Protein AF-A0A382AK26-F1 (afdb_monomer_lite)

pLDDT: mean 86.7, std 16.6, range [38.25, 98.5]

Organism: NCBI:txid408172

Sequence (158 aa):
VKKTALALSLVAVGLLPLSINAQRPTEPTLPPPSITEYHPESTLVVPVHEVPRARFPVVDFHGHPGNLTSNETVERVVAAMDALNVQIMVQAIPSSGTRLTRQIDAVRALGYSERFVFFASLDLENVGPGSGARIAAQLEEDVQAGAVGIGEIQKSFG

Structure (mmCIF, N/CA/C/O backbone):
data_AF-A0A382AK26-F1
#
_entry.id   AF-A0A382AK26-F1
#
loop_
_atom_site.group_PDB
_atom_site.id
_atom_site.type_symbol
_atom_site.label_atom_id
_atom_site.label_alt_id
_atom_site.label_comp_id
_atom_site.label_asym_id
_atom_site.label_entity_id
_atom_site.label_seq_id
_atom_site.pdbx_PDB_ins_code
_atom_site.Cartn_x
_atom_site.Cartn_y
_atom_site.Cartn_z
_atom_site.occupancy
_atom_site.B_iso_or_equiv
_atom_site.auth_seq_id
_atom_site.auth_comp_id
_atom_site.auth_asym_id
_atom_site.auth_atom_id
_atom_site.pdbx_PDB_model_num
ATOM 1 N N . VAL A 1 1 ? -86.151 44.904 6.534 1.00 44.28 1 VAL A N 1
ATOM 2 C CA . VAL A 1 1 ? -85.267 44.959 5.344 1.00 44.28 1 VAL A CA 1
ATOM 3 C C . VAL A 1 1 ? -84.267 46.095 5.535 1.00 44.28 1 VAL A C 1
ATOM 5 O O . VAL A 1 1 ? -84.625 47.243 5.317 1.00 44.28 1 VAL A O 1
ATOM 8 N N . LYS A 1 2 ? -83.057 45.820 6.038 1.00 38.25 2 LYS A N 1
ATOM 9 C CA . LYS A 1 2 ? -81.980 46.822 6.135 1.00 38.25 2 LYS A CA 1
ATOM 10 C C . LYS A 1 2 ? -80.829 46.366 5.247 1.00 38.25 2 LYS A C 1
ATOM 12 O O . LYS A 1 2 ? -80.360 45.240 5.374 1.00 38.25 2 LYS A O 1
ATOM 17 N N . LYS A 1 3 ? -80.505 47.224 4.281 1.00 40.88 3 LYS A N 1
ATOM 18 C CA . LYS A 1 3 ? -79.568 46.987 3.188 1.00 40.88 3 LYS A CA 1
ATOM 19 C C . LYS A 1 3 ? -78.125 47.069 3.688 1.00 40.88 3 LYS A C 1
ATOM 21 O O . LYS A 1 3 ? -77.780 47.909 4.511 1.00 40.88 3 LYS A O 1
ATOM 26 N N . THR A 1 4 ? -77.339 46.159 3.142 1.00 44.38 4 THR A N 1
ATOM 27 C CA . THR A 1 4 ? -75.893 45.972 3.206 1.00 44.38 4 THR A CA 1
ATOM 28 C C . THR A 1 4 ? -75.093 47.212 2.802 1.00 44.38 4 THR A C 1
ATOM 30 O O . THR A 1 4 ? -75.406 47.836 1.790 1.00 44.38 4 THR A O 1
ATOM 33 N N . ALA A 1 5 ? -73.991 47.476 3.503 1.00 44.34 5 ALA A N 1
ATOM 34 C CA . ALA A 1 5 ? -72.834 48.176 2.954 1.00 44.34 5 ALA A CA 1
ATOM 35 C C . ALA A 1 5 ? -71.588 47.360 3.323 1.00 44.34 5 ALA A C 1
ATOM 37 O O . ALA A 1 5 ? -71.162 47.334 4.475 1.00 44.34 5 ALA A O 1
ATOM 38 N N . LEU A 1 6 ? -71.077 46.614 2.345 1.00 40.81 6 LEU A N 1
ATOM 39 C CA . LEU A 1 6 ? -69.846 45.843 2.441 1.00 40.81 6 LEU A CA 1
ATOM 40 C C . LEU A 1 6 ? -68.695 46.797 2.093 1.00 40.81 6 LEU A C 1
ATOM 42 O O . LEU A 1 6 ? -68.580 47.223 0.945 1.00 40.81 6 LEU A O 1
ATOM 46 N N . ALA A 1 7 ? -67.887 47.186 3.078 1.00 46.50 7 ALA A N 1
ATOM 47 C CA . ALA A 1 7 ? -66.673 47.959 2.836 1.00 46.50 7 ALA A CA 1
ATOM 48 C C . ALA A 1 7 ? -65.569 47.003 2.363 1.00 46.50 7 ALA A C 1
ATOM 50 O O . ALA A 1 7 ? -65.108 46.144 3.114 1.00 46.50 7 ALA A O 1
ATOM 51 N N . LEU A 1 8 ? -65.184 47.126 1.096 1.00 43.22 8 LEU A N 1
ATOM 52 C CA . LEU A 1 8 ? -64.110 46.354 0.483 1.00 43.22 8 LEU A CA 1
ATOM 53 C C . LEU A 1 8 ? -62.768 47.028 0.819 1.00 43.22 8 LEU A C 1
ATOM 55 O O . LEU A 1 8 ? -62.350 47.958 0.134 1.00 43.22 8 LEU A O 1
ATOM 59 N N . SER A 1 9 ? -62.098 46.590 1.887 1.00 44.66 9 SER A N 1
ATOM 60 C CA . SER A 1 9 ? -60.710 46.992 2.151 1.00 44.66 9 SER A CA 1
ATOM 61 C C . SER A 1 9 ? -59.770 46.153 1.292 1.00 44.66 9 SER A C 1
ATOM 63 O O . SER A 1 9 ? -59.512 44.985 1.578 1.00 44.66 9 SER A O 1
ATOM 65 N N . LEU A 1 10 ? -59.268 46.759 0.219 1.00 42.62 10 LEU A N 1
ATOM 66 C CA . LEU A 1 10 ? -58.240 46.188 -0.642 1.00 42.62 10 LEU A CA 1
ATOM 67 C C . LEU A 1 10 ? -56.888 46.258 0.091 1.00 42.62 10 LEU A C 1
ATOM 69 O O . LEU A 1 10 ? -56.239 47.301 0.113 1.00 42.62 10 LEU A O 1
ATOM 73 N N . VAL A 1 11 ? -56.461 45.163 0.722 1.00 50.47 11 VAL A N 1
ATOM 74 C CA . VAL A 1 11 ? -55.089 45.041 1.237 1.00 50.47 11 VAL A CA 1
ATOM 75 C C . VAL A 1 11 ? -54.202 44.604 0.076 1.00 50.47 11 VAL A C 1
ATOM 77 O O . VAL A 1 11 ? -54.196 43.438 -0.314 1.00 50.47 11 VAL A O 1
ATOM 80 N N . ALA A 1 12 ? -53.471 45.552 -0.508 1.00 51.44 12 ALA A N 1
ATOM 81 C CA . ALA A 1 12 ? -52.425 45.253 -1.475 1.00 51.44 12 ALA A CA 1
ATOM 82 C C . ALA A 1 12 ? -51.232 44.623 -0.737 1.00 51.44 12 ALA A C 1
ATOM 84 O O . ALA A 1 12 ? -50.384 45.322 -0.185 1.00 51.44 12 ALA A O 1
ATOM 85 N N . VAL A 1 13 ? -51.179 43.291 -0.699 1.00 56.88 13 VAL A N 1
ATOM 86 C CA . VAL A 1 13 ? -49.980 42.560 -0.278 1.00 56.88 13 VAL A CA 1
ATOM 87 C C . VAL A 1 13 ? -48.957 42.696 -1.403 1.00 56.88 13 VAL A C 1
ATOM 89 O O . VAL A 1 13 ? -49.002 41.975 -2.397 1.00 56.88 13 VAL A O 1
ATOM 92 N N . GLY A 1 14 ? -48.061 43.673 -1.278 1.00 52.62 14 GLY A N 1
ATOM 93 C CA . GLY A 1 14 ? -46.901 43.777 -2.152 1.00 52.62 14 GLY A CA 1
ATOM 94 C C . GLY A 1 14 ? -45.994 42.569 -1.935 1.00 52.62 14 GLY A C 1
ATOM 95 O O . GLY A 1 14 ? -45.348 42.465 -0.895 1.00 52.62 14 GLY A O 1
ATOM 96 N N . LEU A 1 15 ? -45.933 41.658 -2.911 1.00 57.28 15 LEU A N 1
ATOM 97 C CA . LEU A 1 15 ? -44.837 40.698 -3.003 1.00 57.28 15 LEU A CA 1
ATOM 98 C C . LEU A 1 15 ? -43.555 41.478 -3.320 1.00 57.28 15 LEU A C 1
ATOM 100 O O . LEU A 1 15 ? -43.252 41.753 -4.478 1.00 57.28 15 LEU A O 1
ATOM 104 N N . LEU A 1 16 ? -42.799 41.843 -2.288 1.00 56.12 16 LEU A N 1
ATOM 105 C CA . LEU A 1 16 ? -41.386 42.156 -2.451 1.00 56.12 16 LEU A CA 1
ATOM 106 C C . LEU A 1 16 ? -40.657 40.822 -2.645 1.00 56.12 16 LEU A C 1
ATOM 108 O O . LEU A 1 16 ? -40.700 39.985 -1.739 1.00 56.12 16 LEU A O 1
ATOM 112 N N . PRO A 1 17 ? -39.998 40.578 -3.790 1.00 55.38 17 PRO A N 1
ATOM 113 C CA . PRO A 1 17 ? -39.124 39.428 -3.907 1.00 55.38 17 PRO A CA 1
ATOM 114 C C . PRO A 1 17 ? -37.963 39.646 -2.934 1.00 55.38 17 PRO A C 1
ATOM 116 O O . PRO A 1 17 ? -37.073 40.460 -3.186 1.00 55.38 17 PRO A O 1
ATOM 119 N N . LEU A 1 18 ? -37.971 38.931 -1.805 1.00 57.53 18 LEU A N 1
ATOM 120 C CA . LEU A 1 18 ? -36.766 38.739 -1.010 1.00 57.53 18 LEU A CA 1
ATOM 121 C C . LEU A 1 18 ? -35.760 38.025 -1.912 1.00 57.53 18 LEU A C 1
ATOM 123 O O . LEU A 1 18 ? -35.784 36.807 -2.071 1.00 57.53 18 LEU A O 1
ATOM 127 N N . SER A 1 19 ? -34.882 38.803 -2.533 1.00 60.75 19 SER A N 1
ATOM 128 C CA . SER A 1 19 ? -33.678 38.266 -3.142 1.00 60.75 19 SER A CA 1
ATOM 129 C C . SER A 1 19 ? -32.793 37.805 -1.989 1.00 60.75 19 SER A C 1
ATOM 131 O O . SER A 1 19 ? -32.068 38.605 -1.400 1.00 60.75 19 SER A O 1
ATOM 133 N N . ILE A 1 20 ? -32.905 36.529 -1.611 1.00 56.25 20 ILE A N 1
ATOM 134 C CA . ILE A 1 20 ? -31.966 35.874 -0.698 1.00 56.25 20 ILE A CA 1
ATOM 135 C C . ILE A 1 20 ? -30.621 35.861 -1.421 1.00 56.25 20 ILE A C 1
ATOM 137 O O . ILE A 1 20 ? -30.319 34.980 -2.217 1.00 56.25 20 ILE A O 1
ATOM 141 N N . ASN A 1 21 ? -29.823 36.897 -1.186 1.00 60.69 21 ASN A N 1
ATOM 142 C CA . ASN A 1 21 ? -28.532 37.092 -1.833 1.00 60.69 21 ASN A CA 1
ATOM 143 C C . ASN A 1 21 ? -27.402 36.351 -1.091 1.00 60.69 21 ASN A C 1
ATOM 145 O O . ASN A 1 21 ? -26.244 36.745 -1.164 1.00 60.69 21 ASN A O 1
ATOM 149 N N . ALA A 1 22 ? -27.740 35.290 -0.349 1.00 57.34 22 ALA A N 1
ATOM 150 C CA . ALA A 1 22 ? -26.848 34.601 0.586 1.00 57.34 22 ALA A CA 1
ATOM 151 C C . ALA A 1 22 ? -25.741 33.766 -0.091 1.00 57.34 22 ALA A C 1
ATOM 153 O O . ALA A 1 22 ? -24.953 33.131 0.600 1.00 57.34 22 ALA A O 1
ATOM 154 N N . GLN A 1 23 ? -25.685 33.739 -1.426 1.00 58.34 23 GLN A N 1
ATOM 155 C CA . GLN A 1 23 ? -24.750 32.902 -2.188 1.00 58.34 23 GLN A CA 1
ATOM 156 C C . GLN A 1 23 ? -24.003 33.652 -3.297 1.00 58.34 23 GLN A C 1
ATOM 158 O O . GLN A 1 23 ? -23.351 33.017 -4.124 1.00 58.34 23 GLN A O 1
ATOM 163 N N . ARG A 1 24 ? -24.059 34.991 -3.349 1.00 62.34 24 ARG A N 1
ATOM 164 C CA . ARG A 1 24 ? -23.152 35.716 -4.250 1.00 62.34 24 ARG A CA 1
ATOM 165 C C . ARG A 1 24 ? -21.746 35.694 -3.653 1.00 62.34 24 ARG A C 1
ATOM 167 O O . ARG A 1 24 ? -21.606 36.125 -2.510 1.00 62.34 24 ARG A O 1
ATOM 174 N N . PRO A 1 25 ? -20.721 35.237 -4.396 1.00 64.94 25 PRO A N 1
ATOM 175 C CA . PRO A 1 25 ? -19.344 35.356 -3.946 1.00 64.94 25 PRO A CA 1
ATOM 176 C C . PRO A 1 25 ? -19.041 36.839 -3.733 1.00 64.94 25 PRO A C 1
ATOM 178 O O . PRO A 1 25 ? -19.034 37.621 -4.683 1.00 64.94 25 PRO A O 1
ATOM 181 N N . THR A 1 26 ? -18.877 37.243 -2.481 1.00 75.12 26 THR A N 1
ATOM 182 C CA . THR A 1 26 ? -18.335 38.555 -2.144 1.00 75.12 26 THR A CA 1
ATOM 183 C C . THR A 1 26 ? -16.825 38.480 -2.240 1.00 75.12 26 THR A C 1
ATOM 185 O O . THR A 1 26 ? -16.225 37.486 -1.828 1.00 75.12 26 THR A O 1
ATOM 188 N N . GLU A 1 27 ? -16.213 39.535 -2.766 1.00 81.69 27 GLU A N 1
ATOM 189 C CA . GLU A 1 27 ? -14.764 39.674 -2.729 1.00 81.69 27 GLU A CA 1
ATOM 190 C C . GLU A 1 27 ? -14.295 39.630 -1.261 1.00 81.69 27 GL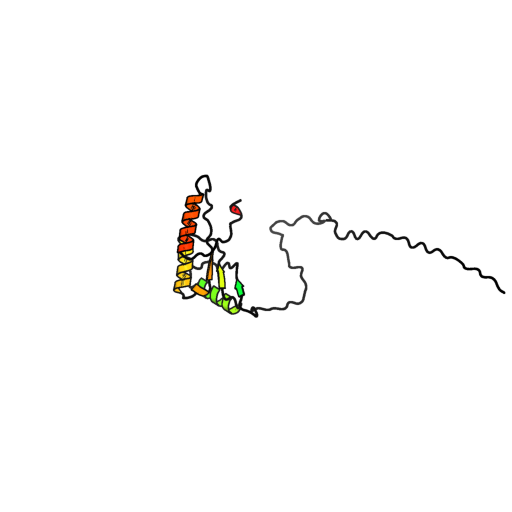U A C 1
ATOM 192 O O . GLU A 1 27 ? -14.928 40.271 -0.411 1.00 81.69 27 GLU A O 1
ATOM 197 N N . PRO A 1 28 ? -13.265 38.830 -0.921 1.00 78.38 28 PRO A N 1
ATOM 198 C CA . PRO A 1 28 ? -12.784 38.738 0.449 1.00 78.38 28 PRO A CA 1
ATOM 199 C C . PRO A 1 28 ? -12.418 40.123 0.985 1.00 78.38 28 PRO A C 1
ATOM 201 O O . PRO A 1 28 ? -11.643 40.854 0.377 1.00 78.38 28 PRO A O 1
ATOM 204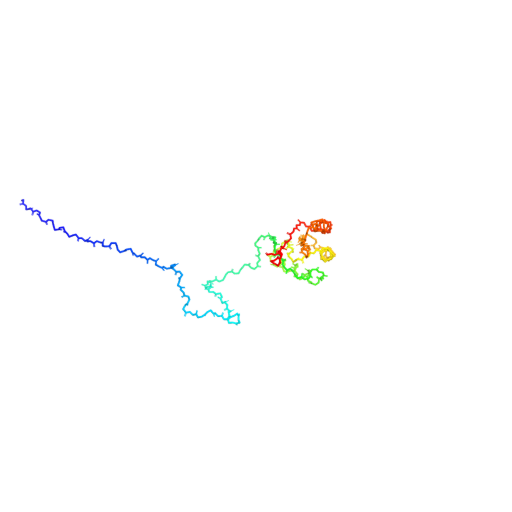 N N . THR A 1 29 ? -12.962 40.488 2.144 1.00 84.62 29 THR A N 1
ATOM 205 C CA . THR A 1 29 ? -12.684 41.785 2.787 1.00 84.62 29 THR A CA 1
ATOM 206 C C . THR A 1 29 ? -11.343 41.812 3.522 1.00 84.62 29 THR A C 1
ATOM 208 O O . THR A 1 29 ? -10.948 42.852 4.041 1.00 84.62 29 THR A O 1
ATOM 211 N N . LEU A 1 30 ? -10.667 40.664 3.612 1.00 81.69 30 LEU A N 1
ATOM 212 C CA . LEU A 1 30 ? -9.356 40.502 4.227 1.00 81.69 30 LEU A CA 1
ATOM 213 C C . LEU A 1 30 ? -8.341 40.117 3.144 1.00 81.69 30 LEU A C 1
ATOM 215 O O . LEU A 1 30 ? -8.689 39.331 2.256 1.00 81.69 30 LEU A O 1
ATOM 219 N N . PRO A 1 31 ? -7.098 40.629 3.209 1.00 86.62 31 PRO A N 1
ATOM 220 C CA . PRO A 1 31 ? -6.041 40.159 2.324 1.00 86.62 31 PRO A CA 1
ATOM 221 C C . PRO A 1 31 ? -5.830 38.647 2.523 1.00 86.62 31 PRO A C 1
ATOM 223 O O . PRO A 1 31 ? -5.962 38.161 3.652 1.00 86.62 31 PRO A O 1
ATOM 226 N N . PRO A 1 32 ? -5.521 37.886 1.456 1.00 84.38 32 PRO A N 1
ATOM 227 C CA . PRO A 1 32 ? -5.240 36.463 1.589 1.00 84.38 32 PRO A CA 1
ATOM 228 C C . PRO A 1 32 ? -4.028 36.258 2.513 1.00 84.38 32 PRO A C 1
ATOM 230 O O . PRO A 1 32 ? -3.047 36.997 2.384 1.00 84.38 32 PRO A O 1
ATOM 233 N N . PRO A 1 33 ? -4.071 35.279 3.434 1.00 85.69 33 PRO A N 1
ATOM 234 C CA . PRO A 1 33 ? -2.935 34.991 4.299 1.00 85.69 33 PRO A CA 1
ATOM 235 C C . PRO A 1 33 ? -1.747 34.511 3.462 1.00 85.69 33 PRO A C 1
ATOM 237 O O . PRO A 1 33 ? -1.921 33.852 2.431 1.00 85.69 33 PRO A O 1
ATOM 240 N N . SER A 1 34 ? -0.529 34.802 3.914 1.00 89.75 34 SER A N 1
ATOM 241 C CA . SER A 1 34 ? 0.651 34.134 3.366 1.00 89.75 34 SER A CA 1
ATOM 242 C C . SER A 1 34 ? 0.614 32.632 3.677 1.00 89.75 34 SER A C 1
ATOM 244 O O . SER A 1 34 ? -0.074 32.180 4.593 1.00 89.75 34 SER A O 1
ATOM 246 N N . ILE A 1 35 ? 1.396 31.836 2.941 1.00 85.94 35 ILE A N 1
ATOM 247 C CA . ILE A 1 35 ? 1.474 30.381 3.161 1.00 85.94 35 ILE A CA 1
ATOM 248 C C . ILE A 1 35 ? 1.882 30.019 4.600 1.00 85.94 35 ILE A C 1
ATOM 250 O O . ILE A 1 35 ? 1.471 28.985 5.111 1.00 85.94 35 ILE A O 1
ATOM 254 N N . THR A 1 36 ? 2.656 30.882 5.262 1.00 90.75 36 THR A N 1
ATOM 255 C CA . THR A 1 36 ? 3.097 30.713 6.653 1.00 90.75 36 THR A CA 1
ATOM 256 C C . THR A 1 36 ? 2.077 31.179 7.685 1.00 90.75 36 THR A C 1
ATOM 258 O O . THR A 1 36 ? 2.217 30.851 8.852 1.00 90.75 36 THR A O 1
ATOM 261 N N . GLU A 1 37 ? 1.082 31.969 7.283 1.00 87.12 37 GLU A N 1
ATOM 262 C CA . GLU A 1 37 ? 0.007 32.447 8.162 1.00 87.12 37 GLU A CA 1
ATOM 263 C C . GLU A 1 37 ? -1.260 31.594 8.028 1.00 87.12 37 GLU A C 1
ATOM 265 O O . GLU A 1 37 ? -2.167 31.683 8.857 1.00 87.12 37 GLU A O 1
ATOM 270 N N . TYR A 1 38 ? -1.346 30.765 6.984 1.00 87.19 38 TYR A N 1
ATOM 271 C CA . TYR A 1 38 ? -2.499 29.915 6.734 1.00 87.19 38 TYR A CA 1
ATOM 272 C C . TYR A 1 38 ? -2.506 28.690 7.660 1.00 87.19 38 TYR A C 1
ATOM 274 O O . TYR A 1 38 ? -1.974 27.629 7.336 1.00 87.19 38 TYR A O 1
ATOM 282 N N . HIS A 1 39 ? -3.167 28.847 8.806 1.00 85.69 39 HIS A N 1
ATOM 283 C CA . HIS A 1 39 ? -3.447 27.786 9.774 1.00 85.69 39 HIS A CA 1
ATOM 284 C C . HIS A 1 39 ? -4.966 27.565 9.870 1.00 85.69 39 HIS A C 1
ATOM 286 O O . HIS A 1 39 ? -5.615 28.147 10.741 1.00 85.69 39 HIS A O 1
ATOM 292 N N . PRO A 1 40 ? -5.581 26.809 8.938 1.00 86.62 40 PRO A N 1
ATOM 293 C CA . PRO A 1 40 ? -7.013 26.555 8.984 1.00 86.62 40 PRO A CA 1
ATOM 294 C C . PRO A 1 40 ? -7.348 25.688 10.200 1.00 86.62 40 PRO A C 1
ATOM 296 O O . PRO A 1 40 ? -6.948 24.529 10.282 1.00 86.62 40 PRO A O 1
ATOM 299 N N . GLU A 1 41 ? -8.117 26.249 11.125 1.00 85.25 41 GLU A N 1
ATOM 300 C CA . GLU A 1 41 ? -8.713 25.498 12.224 1.00 85.25 41 GLU A CA 1
ATOM 301 C C . GLU A 1 41 ? -10.055 24.906 11.786 1.00 85.25 41 GLU A C 1
ATOM 303 O O . GLU A 1 41 ? -10.801 25.503 11.001 1.00 85.25 41 GLU A O 1
ATOM 308 N N . SER A 1 42 ? -10.391 23.728 12.311 1.00 86.19 42 SER A N 1
ATOM 309 C CA . SER A 1 42 ? -11.709 23.139 12.080 1.00 86.19 42 SER A CA 1
ATOM 310 C C . SER A 1 42 ? -12.794 24.048 12.659 1.00 86.19 42 SER A C 1
ATOM 312 O O . SER A 1 42 ? -12.828 24.311 13.859 1.00 86.19 42 SER A O 1
ATOM 314 N N . THR A 1 43 ? -13.724 24.502 11.821 1.00 89.69 43 THR A N 1
ATOM 315 C CA . THR A 1 43 ? -14.896 25.279 12.258 1.00 89.69 43 THR A CA 1
ATOM 316 C C . THR A 1 43 ? -16.081 24.390 12.649 1.00 89.69 43 THR A C 1
ATOM 318 O O . THR A 1 43 ? -17.148 24.892 13.009 1.00 89.69 43 THR A O 1
ATOM 321 N N . LEU A 1 44 ? -15.916 23.063 12.591 1.00 88.06 44 LEU A N 1
ATOM 322 C CA . LEU A 1 44 ? -16.950 22.095 12.936 1.00 88.06 44 LEU A CA 1
ATOM 323 C C . LEU A 1 44 ? -17.090 21.982 14.461 1.00 88.06 44 LEU A C 1
ATOM 325 O O . LEU A 1 44 ? -16.369 21.230 15.112 1.00 88.06 44 LEU A O 1
ATOM 329 N N . VAL A 1 45 ? -18.051 22.712 15.027 1.00 87.94 45 VAL A N 1
ATOM 330 C CA . VAL A 1 45 ? -18.382 22.661 16.459 1.00 87.94 45 VAL A CA 1
ATOM 331 C C . VAL A 1 45 ? -19.605 21.770 16.671 1.00 87.94 45 VAL A C 1
ATOM 333 O O . VAL A 1 45 ? -20.744 22.230 16.634 1.00 87.94 45 VAL A O 1
ATOM 336 N N . VAL A 1 46 ? -19.372 20.474 16.877 1.00 92.31 46 VAL A N 1
ATOM 337 C CA . VAL A 1 46 ? -20.408 19.479 17.205 1.00 92.31 46 VAL A CA 1
ATOM 338 C C . VAL A 1 46 ? -19.886 18.516 18.277 1.00 92.31 46 VAL A C 1
ATOM 340 O O . VAL A 1 46 ? -18.670 18.345 18.386 1.00 92.31 46 VAL A O 1
ATOM 343 N N . PRO A 1 47 ? -20.756 17.868 19.077 1.00 93.12 47 PRO A N 1
ATOM 344 C CA . PRO A 1 47 ? -20.325 16.799 19.974 1.00 93.12 47 PRO A CA 1
ATOM 345 C C . PRO A 1 47 ? -19.590 15.692 19.209 1.00 93.12 47 PRO A C 1
ATOM 347 O O . PRO A 1 47 ? -20.071 15.220 18.178 1.00 93.12 47 PRO A O 1
ATOM 350 N N . VAL A 1 48 ? -18.437 15.266 19.725 1.00 90.94 48 VAL A N 1
ATOM 351 C CA . VAL A 1 48 ? -17.648 14.172 19.146 1.00 90.94 48 VAL A CA 1
ATOM 352 C C . VAL A 1 48 ? -18.176 12.834 19.661 1.00 90.94 48 VAL A C 1
ATOM 354 O O . VAL A 1 48 ? -18.444 12.677 20.852 1.00 90.94 48 VAL A O 1
ATOM 357 N N . HIS A 1 49 ? -18.305 11.858 18.764 1.00 93.06 49 HIS A N 1
ATOM 358 C CA . HIS A 1 49 ? -18.591 10.469 19.110 1.00 93.06 49 HIS A CA 1
ATOM 359 C C . HIS A 1 49 ? -17.517 9.565 18.503 1.00 93.06 49 HIS A C 1
ATOM 361 O O . HIS A 1 49 ? -17.512 9.316 17.299 1.00 93.06 49 HIS A O 1
ATOM 367 N N . GLU A 1 50 ? -16.585 9.103 19.334 1.00 93.12 50 GLU A N 1
ATOM 368 C CA . GLU A 1 50 ? -15.470 8.273 18.885 1.00 93.12 50 GLU A CA 1
ATOM 369 C C . GLU A 1 50 ? -15.893 6.812 18.704 1.00 93.12 50 GLU A C 1
ATOM 371 O O . GLU A 1 50 ? -16.466 6.190 19.599 1.00 93.12 50 GLU A O 1
ATOM 376 N N . VAL A 1 51 ? -15.553 6.245 17.545 1.00 94.69 51 VAL A N 1
ATOM 377 C CA . VAL A 1 51 ? -15.712 4.818 17.241 1.00 94.69 51 VAL A CA 1
ATOM 378 C C . VAL A 1 51 ? -14.342 4.287 16.809 1.00 94.69 51 VAL A C 1
ATOM 380 O O . VAL A 1 51 ? -14.077 4.162 15.615 1.00 94.69 51 VAL A O 1
ATOM 383 N N . PRO A 1 52 ? -13.431 4.019 17.764 1.00 93.25 52 PRO A N 1
ATOM 384 C CA . PRO A 1 52 ? -12.014 3.778 17.473 1.00 93.25 52 PRO A CA 1
ATOM 385 C C . PRO A 1 52 ? -11.740 2.438 16.779 1.00 93.25 52 PRO A C 1
ATOM 387 O O . PRO A 1 52 ? -10.638 2.213 16.296 1.00 93.25 52 PRO A O 1
ATOM 390 N N . ARG A 1 53 ? -12.724 1.536 16.724 1.00 97.88 53 ARG A N 1
ATOM 391 C CA . ARG A 1 53 ? -12.605 0.223 16.087 1.00 97.88 53 ARG A CA 1
ATOM 392 C C . ARG A 1 53 ? -13.810 -0.034 15.198 1.00 97.88 53 ARG A C 1
ATOM 394 O O . ARG A 1 53 ? -14.950 0.094 15.649 1.00 97.88 53 ARG A O 1
ATOM 401 N N . ALA A 1 54 ? -13.575 -0.471 13.962 1.00 97.69 54 ALA A N 1
ATOM 402 C CA . ALA A 1 54 ? -14.667 -0.801 13.057 1.00 97.69 54 ALA A CA 1
ATOM 403 C C . ALA A 1 54 ? -15.495 -1.980 13.600 1.00 97.69 54 ALA A C 1
ATOM 405 O O . ALA A 1 54 ? -14.959 -3.000 14.050 1.00 97.69 54 ALA A O 1
ATOM 406 N N . ARG A 1 55 ? -16.829 -1.855 13.544 1.00 97.38 55 ARG A N 1
ATOM 407 C CA . ARG A 1 55 ? -17.760 -2.905 14.000 1.00 97.38 55 ARG A CA 1
ATOM 408 C C . ARG A 1 55 ? -17.595 -4.204 13.210 1.00 97.38 55 ARG A C 1
ATOM 410 O O . ARG A 1 55 ? -17.723 -5.284 13.780 1.00 97.38 55 ARG A O 1
ATOM 417 N N . PHE A 1 56 ? -17.303 -4.084 11.919 1.00 98.06 56 PHE A N 1
ATOM 418 C CA . PHE A 1 56 ? -17.063 -5.197 11.007 1.00 98.06 56 PHE A CA 1
ATOM 419 C C . PHE A 1 56 ? -15.627 -5.147 10.489 1.00 98.06 56 PHE A C 1
ATOM 421 O O . PHE A 1 56 ? -15.032 -4.070 10.503 1.00 98.06 56 PHE A O 1
ATOM 428 N N . PRO A 1 57 ? -15.062 -6.290 10.072 1.00 97.94 57 PRO A N 1
ATOM 429 C CA . PRO A 1 57 ? -13.735 -6.315 9.478 1.00 97.94 57 PRO A CA 1
ATOM 430 C C . PRO A 1 57 ? -13.689 -5.453 8.208 1.00 97.94 57 PRO A C 1
ATOM 432 O O . PRO A 1 57 ? -14.617 -5.514 7.399 1.00 97.94 57 PRO A O 1
ATOM 435 N N . VAL A 1 58 ? -12.633 -4.654 8.038 1.00 98.12 58 VAL A N 1
ATOM 436 C CA . VAL A 1 58 ? -12.488 -3.737 6.892 1.00 98.12 58 VAL A CA 1
ATOM 437 C C . VAL A 1 58 ? -11.237 -4.022 6.066 1.00 98.12 58 VAL A C 1
ATOM 439 O O . VAL A 1 58 ? -10.258 -4.583 6.564 1.00 98.12 58 VAL A O 1
ATOM 442 N N . VAL A 1 59 ? -11.281 -3.604 4.802 1.00 98.25 59 VAL A N 1
ATOM 443 C CA . VAL A 1 59 ? -10.118 -3.513 3.917 1.00 98.25 59 VAL A CA 1
ATOM 444 C C . VAL A 1 59 ? -9.731 -2.044 3.820 1.00 98.25 59 VAL A C 1
ATOM 446 O O . VAL A 1 59 ? -10.541 -1.226 3.386 1.00 98.25 59 VAL A O 1
ATOM 449 N N . ASP A 1 60 ? -8.512 -1.712 4.227 1.00 97.44 60 ASP A N 1
ATOM 450 C CA . ASP A 1 60 ? -7.925 -0.413 3.926 1.00 97.44 60 ASP A CA 1
ATOM 451 C C . ASP A 1 60 ? -7.413 -0.450 2.486 1.00 97.44 60 ASP A C 1
ATOM 453 O O . ASP A 1 60 ? -6.448 -1.145 2.185 1.00 97.44 60 ASP A O 1
ATOM 457 N N . PHE A 1 61 ? -8.089 0.247 1.576 1.00 95.62 61 PHE A N 1
ATOM 458 C CA . PHE A 1 61 ? -7.731 0.251 0.156 1.00 95.62 61 PHE A CA 1
ATOM 459 C C . PHE A 1 61 ? -6.597 1.239 -0.177 1.00 95.62 61 PHE A C 1
ATOM 461 O O . PHE A 1 61 ? -6.149 1.295 -1.321 1.00 95.62 61 PHE A O 1
ATOM 468 N N . HIS A 1 62 ? -6.146 2.045 0.786 1.00 94.44 62 HIS A N 1
ATOM 469 C CA . HIS A 1 62 ? -5.184 3.113 0.541 1.00 94.44 62 HIS A CA 1
ATOM 470 C C . HIS A 1 62 ? -4.296 3.361 1.767 1.00 94.44 62 HIS A C 1
ATOM 472 O O . HIS A 1 62 ? -4.326 4.424 2.391 1.00 94.44 62 HIS A O 1
ATOM 478 N N . GLY A 1 63 ? -3.482 2.365 2.110 1.00 92.12 63 GLY A N 1
ATOM 479 C CA . GLY A 1 63 ? -2.573 2.444 3.247 1.00 92.12 63 GLY A CA 1
ATOM 480 C C . GLY A 1 63 ? -1.208 3.026 2.877 1.00 92.12 63 GLY A C 1
ATOM 481 O O . GLY A 1 63 ? -0.592 2.610 1.895 1.00 92.12 63 GLY A O 1
ATOM 482 N N . HIS A 1 64 ? -0.671 3.909 3.724 1.00 93.38 64 HIS A N 1
ATOM 483 C CA . HIS A 1 64 ? 0.715 4.402 3.647 1.00 93.38 64 HIS A CA 1
ATOM 484 C C . HIS A 1 64 ? 1.548 3.905 4.848 1.00 93.38 64 HIS A C 1
ATOM 486 O O . HIS A 1 64 ? 1.887 4.685 5.737 1.00 93.38 64 HIS A O 1
ATOM 492 N N . PRO A 1 65 ? 1.890 2.602 4.916 1.00 92.31 65 PRO A N 1
ATOM 493 C CA . PRO A 1 65 ? 2.468 1.970 6.112 1.00 92.31 65 PRO A CA 1
ATOM 494 C C . PRO A 1 65 ? 3.935 2.332 6.429 1.00 92.31 65 PRO A C 1
ATOM 496 O O . PRO A 1 65 ? 4.513 1.828 7.393 1.00 92.31 65 PRO A O 1
ATOM 499 N N . GLY A 1 66 ? 4.567 3.201 5.640 1.00 92.56 66 GLY A N 1
ATOM 500 C CA . GLY A 1 66 ? 5.995 3.505 5.724 1.00 92.56 66 GLY A CA 1
ATOM 501 C C . GLY A 1 66 ? 6.876 2.416 5.100 1.00 92.56 66 GLY A C 1
ATOM 502 O O . GLY A 1 66 ? 6.523 1.793 4.100 1.00 92.56 66 GLY A O 1
ATOM 503 N N . ASN A 1 67 ? 8.072 2.200 5.655 1.00 93.56 67 ASN A N 1
ATOM 504 C CA . ASN A 1 67 ? 9.038 1.264 5.079 1.00 93.56 67 ASN A CA 1
ATOM 505 C C . ASN A 1 67 ? 8.750 -0.207 5.445 1.00 93.56 67 ASN A C 1
ATOM 507 O O . ASN A 1 67 ? 9.287 -0.726 6.424 1.00 93.56 67 ASN A O 1
ATOM 511 N N . LEU A 1 68 ? 7.985 -0.902 4.602 1.00 96.06 68 LEU A N 1
ATOM 512 C CA . LEU A 1 68 ? 7.678 -2.331 4.759 1.00 96.06 68 LEU A CA 1
ATOM 513 C C . LEU A 1 68 ? 8.869 -3.291 4.560 1.00 96.06 68 LEU A C 1
ATOM 515 O O . LEU A 1 68 ? 8.680 -4.495 4.662 1.00 96.06 68 LEU A O 1
ATOM 519 N N . THR A 1 69 ? 10.097 -2.813 4.318 1.00 96.62 69 THR A N 1
ATOM 520 C CA . THR A 1 69 ? 11.289 -3.685 4.386 1.00 96.62 69 THR A CA 1
ATOM 521 C C . THR A 1 69 ? 11.838 -3.842 5.809 1.00 96.62 69 THR A C 1
ATOM 523 O O . THR A 1 69 ? 12.814 -4.561 6.004 1.00 96.62 69 THR A O 1
ATOM 526 N N . SER A 1 70 ? 11.292 -3.117 6.792 1.00 96.88 70 SER A N 1
ATOM 527 C CA . SER A 1 70 ? 11.680 -3.210 8.203 1.00 96.88 70 SER A CA 1
ATOM 528 C C . SER A 1 70 ? 10.666 -4.046 8.974 1.00 96.88 70 SER A C 1
ATOM 530 O O . SER A 1 70 ? 9.485 -3.694 9.003 1.00 96.88 70 SER A O 1
ATOM 532 N N . ASN A 1 71 ? 11.130 -5.096 9.657 1.00 96.31 71 ASN A N 1
ATOM 533 C CA . ASN A 1 71 ? 10.260 -5.959 10.458 1.00 96.31 71 ASN A CA 1
ATOM 534 C C . ASN A 1 71 ? 9.486 -5.171 11.521 1.00 96.31 71 ASN A C 1
ATOM 536 O O . ASN A 1 71 ? 8.278 -5.337 11.642 1.00 96.31 71 ASN A O 1
ATOM 540 N N . GLU A 1 72 ? 10.156 -4.242 12.208 1.00 97.44 72 GLU A N 1
ATOM 541 C CA . GLU A 1 72 ? 9.533 -3.366 13.207 1.00 97.44 72 GLU A CA 1
ATOM 542 C C . GLU A 1 72 ? 8.380 -2.550 12.604 1.00 97.44 72 GLU A C 1
ATOM 544 O O . GLU A 1 72 ? 7.335 -2.362 13.224 1.00 97.44 72 GLU A O 1
ATOM 549 N N . THR A 1 73 ? 8.546 -2.068 11.368 1.00 97.50 73 THR A N 1
ATOM 550 C CA . THR A 1 73 ? 7.483 -1.322 10.686 1.00 97.50 73 THR A CA 1
ATOM 551 C C . THR A 1 73 ? 6.316 -2.225 10.314 1.00 97.50 73 THR A C 1
ATOM 553 O O . THR A 1 73 ? 5.176 -1.831 10.551 1.00 97.50 73 THR A O 1
ATOM 556 N N . VAL A 1 74 ? 6.576 -3.426 9.791 1.00 98.12 74 VAL A N 1
ATOM 557 C CA . VAL A 1 74 ? 5.516 -4.396 9.474 1.00 98.12 74 VAL A CA 1
ATOM 558 C C . VAL A 1 74 ? 4.713 -4.740 10.731 1.00 98.12 74 VAL A C 1
ATOM 560 O O . VAL A 1 74 ? 3.491 -4.623 10.724 1.00 98.12 74 VAL A O 1
ATOM 563 N N . GLU A 1 75 ? 5.382 -5.085 11.832 1.00 98.31 75 GLU A N 1
ATOM 564 C CA . GLU A 1 75 ? 4.732 -5.442 13.100 1.00 98.31 75 GLU A CA 1
ATOM 565 C C . GLU A 1 75 ? 3.919 -4.282 13.684 1.00 98.31 75 GLU A C 1
ATOM 567 O O . GLU A 1 75 ? 2.768 -4.470 14.081 1.00 98.31 75 GLU A O 1
ATOM 572 N N . ARG A 1 76 ? 4.473 -3.061 13.678 1.00 98.25 76 ARG A N 1
ATOM 573 C CA . ARG A 1 76 ? 3.760 -1.859 14.135 1.00 98.25 76 ARG A CA 1
ATOM 574 C C . ARG A 1 76 ? 2.492 -1.610 13.319 1.00 98.25 76 ARG A C 1
ATOM 576 O O . ARG A 1 76 ? 1.463 -1.244 13.884 1.00 98.25 76 ARG A O 1
ATOM 583 N N . VAL A 1 77 ? 2.562 -1.787 12.000 1.00 98.12 77 VAL A N 1
ATOM 584 C CA . VAL A 1 77 ? 1.415 -1.590 11.104 1.00 98.12 77 VAL A CA 1
ATOM 585 C C . VAL A 1 77 ? 0.354 -2.657 11.346 1.00 98.12 77 VAL A C 1
ATOM 587 O O . VAL A 1 77 ? -0.814 -2.309 11.494 1.00 98.12 77 VAL A O 1
ATOM 590 N N . VAL A 1 78 ? 0.739 -3.930 11.464 1.00 98.44 78 VAL A N 1
ATOM 591 C CA . VAL A 1 78 ? -0.201 -5.020 11.769 1.00 98.44 78 VAL A CA 1
ATOM 592 C C . VAL A 1 78 ? -0.887 -4.796 13.121 1.00 98.44 78 VAL A C 1
ATOM 594 O O . VAL A 1 78 ? -2.106 -4.928 13.211 1.00 98.44 78 VAL A O 1
ATOM 597 N N . ALA A 1 79 ? -0.153 -4.358 14.147 1.00 98.50 79 ALA A N 1
ATOM 598 C CA . ALA A 1 79 ? -0.739 -4.027 15.446 1.00 98.50 79 ALA A CA 1
ATOM 599 C C . ALA A 1 79 ? -1.777 -2.890 15.350 1.00 98.50 79 ALA A C 1
ATOM 601 O O . ALA A 1 79 ? -2.842 -2.961 15.968 1.00 98.50 79 ALA A O 1
ATOM 602 N N . ALA A 1 80 ? -1.503 -1.856 14.545 1.00 98.06 80 ALA A N 1
ATOM 603 C CA . ALA A 1 80 ? -2.466 -0.789 14.275 1.00 98.06 80 ALA A CA 1
ATOM 604 C C . ALA A 1 80 ? -3.693 -1.301 13.501 1.00 98.06 80 ALA A C 1
ATOM 606 O O . ALA A 1 80 ? -4.826 -0.959 13.844 1.00 98.06 80 ALA A O 1
ATOM 607 N N . MET A 1 81 ? -3.492 -2.162 12.500 1.00 98.50 81 MET A N 1
ATOM 608 C CA . MET A 1 81 ? -4.581 -2.804 11.763 1.00 98.50 81 MET A CA 1
ATOM 609 C C . MET A 1 81 ? -5.495 -3.610 12.698 1.00 98.50 81 MET A C 1
ATOM 611 O O . MET A 1 81 ? -6.717 -3.471 12.633 1.00 98.50 81 MET A O 1
ATOM 615 N N . ASP A 1 82 ? -4.924 -4.393 13.615 1.00 98.50 82 ASP A N 1
ATOM 616 C CA . ASP A 1 82 ? -5.675 -5.192 14.589 1.00 98.50 82 ASP A CA 1
ATOM 617 C C . ASP A 1 82 ? -6.506 -4.313 15.537 1.00 98.50 82 ASP A C 1
ATOM 619 O O . ASP A 1 82 ? -7.692 -4.588 15.765 1.00 98.50 82 ASP A O 1
ATOM 623 N N . ALA A 1 83 ? -5.922 -3.216 16.033 1.00 98.31 83 ALA A N 1
ATOM 624 C CA . ALA A 1 83 ? -6.613 -2.255 16.894 1.00 98.31 83 ALA A CA 1
ATOM 625 C C . ALA A 1 83 ? -7.835 -1.620 16.201 1.00 98.31 83 ALA A C 1
ATOM 627 O O . ALA A 1 83 ? -8.870 -1.407 16.837 1.00 98.31 83 ALA A O 1
ATOM 628 N N . LEU A 1 84 ? -7.739 -1.381 14.890 1.00 97.88 84 LEU A N 1
ATOM 629 C CA . LEU A 1 84 ? -8.777 -0.745 14.074 1.00 97.88 84 LEU A CA 1
ATOM 630 C C . LEU A 1 84 ? -9.786 -1.735 13.458 1.00 97.88 84 LEU A C 1
ATOM 632 O O . LEU A 1 84 ? -10.817 -1.304 12.938 1.00 97.88 84 LEU A O 1
ATOM 636 N N . ASN A 1 85 ? -9.540 -3.049 13.559 1.00 98.44 85 ASN A N 1
ATOM 637 C CA . ASN A 1 85 ? -10.259 -4.122 12.850 1.00 98.44 85 ASN A CA 1
ATOM 638 C C . ASN A 1 85 ? -10.075 -4.103 11.317 1.00 98.44 85 ASN A C 1
ATOM 640 O O . ASN A 1 85 ? -10.971 -4.492 10.562 1.00 98.44 85 ASN A O 1
ATOM 644 N N . VAL A 1 86 ? -8.903 -3.670 10.857 1.00 98.50 86 VAL A N 1
ATOM 645 C CA . VAL A 1 86 ? -8.470 -3.761 9.460 1.00 98.50 86 VAL A CA 1
ATOM 646 C C . VAL A 1 86 ? -7.876 -5.148 9.222 1.00 98.50 86 VAL A C 1
ATOM 648 O O . VAL A 1 86 ? -6.889 -5.538 9.843 1.00 98.50 86 VAL A O 1
ATOM 651 N N . GLN A 1 87 ? -8.471 -5.918 8.319 1.00 98.38 87 GLN A N 1
ATOM 652 C CA . GLN A 1 87 ? -7.992 -7.266 8.004 1.00 98.38 87 GLN A CA 1
ATOM 653 C C . GLN A 1 87 ? -6.947 -7.244 6.903 1.00 98.38 87 GLN A C 1
ATOM 655 O O . GLN A 1 87 ? -5.936 -7.927 7.010 1.00 98.38 87 GLN A O 1
ATOM 660 N N . ILE A 1 88 ? -7.176 -6.433 5.875 1.00 98.44 88 ILE A N 1
ATOM 661 C CA . ILE A 1 88 ? -6.308 -6.345 4.706 1.00 98.44 88 ILE A CA 1
ATOM 662 C C . ILE A 1 88 ? -5.987 -4.878 4.470 1.00 98.44 88 ILE A C 1
ATOM 664 O O . ILE A 1 88 ? -6.885 -4.037 4.506 1.00 98.44 88 ILE A O 1
ATOM 668 N N . MET A 1 89 ? -4.721 -4.585 4.209 1.00 98.25 89 MET A N 1
ATOM 669 C CA . MET A 1 89 ? -4.267 -3.287 3.736 1.00 98.25 89 MET A CA 1
ATOM 670 C C . MET A 1 89 ? -3.740 -3.421 2.312 1.00 98.25 89 MET A C 1
ATOM 672 O O . MET A 1 89 ? -2.802 -4.172 2.059 1.00 98.25 89 MET A O 1
ATOM 676 N N . VAL A 1 90 ? -4.305 -2.658 1.387 1.00 97.31 90 VAL A N 1
ATOM 677 C CA . VAL A 1 90 ? -3.697 -2.379 0.091 1.00 97.31 90 VAL A CA 1
ATOM 678 C C . VAL A 1 90 ? -2.659 -1.287 0.315 1.00 97.31 90 VAL A C 1
ATO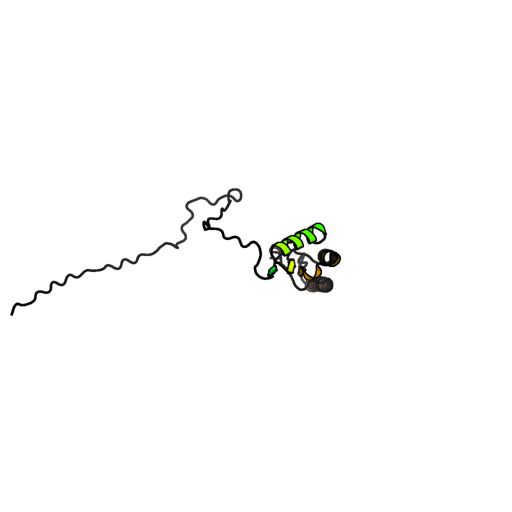M 680 O O . VAL A 1 90 ? -2.999 -0.136 0.598 1.00 97.31 90 VAL A O 1
ATOM 683 N N . GLN A 1 91 ? -1.383 -1.654 0.245 1.00 93.44 91 GLN A N 1
ATOM 684 C CA . GLN A 1 91 ? -0.297 -0.700 0.420 1.00 93.44 91 GLN A CA 1
ATOM 685 C C . GLN A 1 91 ? -0.189 0.166 -0.844 1.00 93.44 91 GLN A C 1
ATOM 687 O O . GLN A 1 91 ? -0.029 -0.351 -1.953 1.00 93.44 91 GLN A O 1
ATOM 692 N N . ALA A 1 92 ? -0.293 1.481 -0.671 1.00 86.75 92 ALA A N 1
ATOM 693 C CA . ALA A 1 92 ? -0.357 2.462 -1.752 1.00 86.75 92 ALA A CA 1
ATOM 694 C C . ALA A 1 92 ? 0.948 3.255 -1.935 1.00 86.75 92 ALA A C 1
ATOM 696 O O . ALA A 1 92 ? 1.022 4.113 -2.813 1.00 86.75 92 ALA A O 1
ATOM 697 N N . ILE A 1 93 ? 2.002 2.966 -1.158 1.00 88.50 93 ILE A N 1
ATOM 698 C CA . ILE A 1 93 ? 3.290 3.648 -1.329 1.00 88.50 93 ILE A CA 1
ATOM 699 C C . ILE A 1 93 ? 3.874 3.256 -2.686 1.00 88.50 93 ILE A C 1
ATOM 701 O O . ILE A 1 93 ? 4.053 2.058 -2.933 1.00 88.50 93 ILE A O 1
ATOM 705 N N . PRO A 1 94 ? 4.257 4.227 -3.535 1.00 90.31 94 PRO A N 1
ATOM 706 C CA . PRO A 1 94 ? 4.816 3.915 -4.835 1.00 90.31 94 PRO A CA 1
ATOM 707 C C . PRO A 1 94 ? 6.038 3.002 -4.747 1.00 90.31 94 PRO A C 1
ATOM 709 O O . PRO A 1 94 ? 6.989 3.285 -4.008 1.00 90.31 94 PRO A O 1
ATOM 712 N N . SER A 1 95 ? 6.010 1.879 -5.457 1.00 92.81 95 SER A N 1
ATOM 713 C CA . SER A 1 95 ? 7.053 0.856 -5.380 1.00 92.81 95 SER A CA 1
ATOM 714 C C . SER A 1 95 ? 7.011 -0.048 -6.607 1.00 92.81 95 SER A C 1
ATOM 716 O O . SER A 1 95 ? 5.930 -0.415 -7.059 1.00 92.81 95 SER A O 1
ATOM 718 N N . SER A 1 96 ? 8.178 -0.412 -7.128 1.00 95.19 96 SER A N 1
ATOM 719 C CA . SER A 1 96 ? 8.337 -1.336 -8.252 1.00 95.19 96 SER A CA 1
ATOM 720 C C . SER A 1 96 ? 9.681 -2.059 -8.189 1.00 95.19 96 SER A C 1
ATOM 722 O O . SER A 1 96 ? 10.563 -1.708 -7.387 1.00 95.19 96 SER A O 1
ATOM 724 N N . GLY A 1 97 ? 9.825 -3.095 -9.009 1.00 95.12 97 GLY A N 1
ATOM 725 C CA . GLY A 1 97 ? 11.016 -3.918 -9.146 1.00 95.12 97 GLY A CA 1
ATOM 726 C C . GLY A 1 97 ? 11.549 -4.410 -7.802 1.00 95.12 97 GLY A C 1
ATOM 727 O O . GLY A 1 97 ? 10.808 -4.785 -6.894 1.00 95.12 97 GLY A O 1
ATOM 728 N N . THR A 1 98 ? 12.871 -4.325 -7.629 1.00 96.19 98 THR A N 1
ATOM 729 C CA . THR A 1 98 ? 13.567 -4.821 -6.424 1.00 96.19 98 THR A CA 1
ATOM 730 C C . THR A 1 98 ? 12.991 -4.260 -5.120 1.00 96.19 98 THR A C 1
ATOM 732 O O . THR A 1 98 ? 12.973 -4.952 -4.101 1.00 96.19 98 THR A O 1
ATOM 735 N N . ARG A 1 99 ? 12.543 -2.997 -5.113 1.00 95.12 99 ARG A N 1
ATOM 736 C CA . ARG A 1 99 ? 12.000 -2.369 -3.903 1.00 95.12 99 ARG A CA 1
ATOM 737 C C . ARG A 1 99 ? 10.680 -3.017 -3.499 1.00 95.12 99 ARG A C 1
ATOM 739 O O . ARG A 1 99 ? 10.519 -3.346 -2.326 1.00 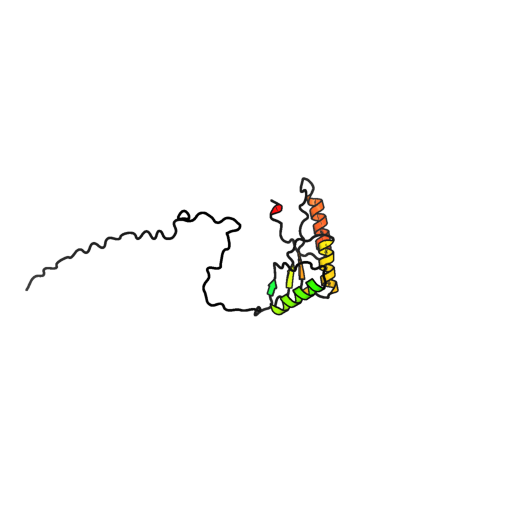95.12 99 ARG A O 1
ATOM 746 N N . LEU A 1 100 ? 9.787 -3.233 -4.461 1.00 96.62 100 LEU A N 1
ATOM 747 C CA . LEU A 1 100 ? 8.517 -3.916 -4.247 1.00 96.62 100 LEU A CA 1
ATOM 748 C C . LEU A 1 100 ? 8.742 -5.365 -3.801 1.00 96.62 100 LEU A C 1
ATOM 750 O O . LEU A 1 100 ? 8.201 -5.770 -2.773 1.00 96.62 100 LEU A O 1
ATOM 754 N N . THR A 1 101 ? 9.597 -6.114 -4.505 1.00 97.38 101 THR A N 1
ATOM 755 C CA . THR A 1 101 ? 9.915 -7.509 -4.159 1.00 97.38 101 THR A CA 1
ATOM 756 C C . THR A 1 101 ? 10.388 -7.629 -2.711 1.00 97.38 101 THR A C 1
ATOM 758 O O . THR A 1 101 ? 9.874 -8.451 -1.962 1.00 97.38 101 THR A O 1
ATOM 761 N N . ARG A 1 102 ? 11.290 -6.745 -2.259 1.00 97.62 102 ARG A N 1
ATOM 762 C CA . ARG A 1 102 ? 11.785 -6.752 -0.871 1.00 97.62 102 ARG A CA 1
ATOM 763 C C . ARG A 1 102 ? 10.701 -6.474 0.168 1.00 97.62 102 ARG A C 1
ATOM 765 O O . ARG A 1 102 ? 10.769 -7.026 1.261 1.00 97.62 102 ARG A O 1
ATOM 772 N N . GLN A 1 103 ? 9.737 -5.606 -0.136 1.00 97.38 103 GLN A N 1
ATOM 773 C CA . GLN A 1 103 ? 8.616 -5.332 0.771 1.00 97.38 103 GLN A CA 1
ATOM 774 C C . GLN A 1 103 ? 7.697 -6.552 0.882 1.00 97.38 103 GLN A C 1
ATOM 776 O O . GLN A 1 103 ? 7.330 -6.951 1.987 1.00 97.38 103 GLN A O 1
ATOM 781 N N . ILE A 1 104 ? 7.375 -7.168 -0.258 1.00 97.44 104 ILE A N 1
ATOM 782 C CA . ILE A 1 104 ? 6.577 -8.393 -0.319 1.00 97.44 104 ILE A CA 1
ATOM 783 C C . ILE A 1 104 ? 7.277 -9.518 0.458 1.00 97.44 104 ILE A C 1
ATOM 785 O O . ILE A 1 104 ? 6.649 -10.176 1.289 1.00 97.44 104 ILE A O 1
ATOM 789 N N . ASP A 1 105 ? 8.576 -9.715 0.236 1.00 97.88 105 ASP A N 1
ATOM 790 C CA . ASP A 1 105 ? 9.358 -10.763 0.891 1.00 97.88 105 ASP A CA 1
ATOM 791 C C . ASP A 1 105 ? 9.470 -10.547 2.402 1.00 97.88 105 ASP A C 1
ATOM 793 O O . ASP A 1 105 ? 9.337 -11.506 3.158 1.00 97.88 105 ASP A O 1
ATOM 797 N N . ALA A 1 106 ? 9.650 -9.307 2.867 1.00 97.62 106 ALA A N 1
ATOM 798 C CA . ALA A 1 106 ? 9.681 -8.996 4.296 1.00 97.62 106 ALA A CA 1
ATOM 799 C C . ALA A 1 106 ? 8.341 -9.319 4.982 1.00 97.62 106 ALA A C 1
ATOM 801 O O . ALA A 1 106 ? 8.314 -9.964 6.031 1.00 97.62 106 ALA A O 1
ATOM 802 N N . VAL A 1 107 ? 7.217 -8.944 4.360 1.00 98.19 107 VAL A N 1
ATOM 803 C CA . VAL A 1 107 ? 5.874 -9.278 4.861 1.00 98.19 107 VAL A CA 1
ATOM 804 C C . VAL A 1 107 ? 5.625 -10.791 4.849 1.00 98.19 107 VAL A C 1
ATOM 806 O O . VAL A 1 107 ? 5.086 -11.333 5.817 1.00 98.19 107 VAL A O 1
ATOM 809 N N . ARG A 1 108 ? 6.043 -11.491 3.785 1.00 97.69 108 ARG A N 1
ATOM 810 C CA . ARG A 1 108 ? 5.969 -12.960 3.686 1.00 97.69 108 ARG A CA 1
ATOM 811 C C . ARG A 1 108 ? 6.812 -13.648 4.757 1.00 97.69 108 ARG A C 1
ATOM 813 O O . ARG A 1 108 ? 6.321 -14.572 5.398 1.00 97.69 108 ARG A O 1
ATOM 820 N N . ALA A 1 109 ? 8.040 -13.188 4.985 1.00 98.06 109 ALA A N 1
ATOM 821 C CA . ALA A 1 109 ? 8.957 -13.768 5.965 1.00 98.06 109 ALA A CA 1
ATOM 822 C C . ALA A 1 109 ? 8.419 -13.695 7.403 1.00 98.06 109 ALA A C 1
ATOM 824 O O . ALA A 1 109 ? 8.709 -14.575 8.209 1.00 98.06 109 ALA A O 1
ATOM 825 N N . LEU A 1 110 ? 7.607 -12.680 7.710 1.00 98.12 110 LEU A N 1
ATOM 826 C CA . LEU A 1 110 ? 6.928 -12.529 9.000 1.00 98.12 110 LEU A CA 1
ATOM 827 C C . LEU A 1 110 ? 5.575 -13.258 9.082 1.00 98.12 110 LEU A C 1
ATOM 829 O O . LEU A 1 110 ? 4.934 -13.234 10.128 1.00 98.12 110 LEU A O 1
ATOM 833 N N . GLY A 1 111 ? 5.130 -13.909 8.004 1.00 98.25 111 GLY A N 1
ATOM 834 C CA . GLY A 1 111 ? 3.869 -14.656 7.973 1.00 98.25 111 GLY A CA 1
ATOM 835 C C . GLY A 1 111 ? 2.615 -13.790 7.813 1.00 98.25 111 GLY A C 1
ATOM 836 O O . GLY A 1 111 ? 1.513 -14.262 8.079 1.00 98.25 111 GLY A O 1
ATOM 837 N N . TYR A 1 112 ? 2.750 -12.541 7.356 1.00 98.31 112 TYR A N 1
ATOM 838 C CA . TYR A 1 112 ? 1.633 -11.599 7.210 1.00 98.31 112 TYR A CA 1
ATOM 839 C C . TYR A 1 112 ? 1.129 -11.450 5.767 1.00 98.31 112 TYR A C 1
ATOM 841 O O . TYR A 1 112 ? 0.514 -10.442 5.428 1.00 98.31 112 TYR A O 1
ATOM 849 N N . SER A 1 113 ? 1.356 -12.443 4.901 1.00 97.00 113 SER A N 1
ATOM 850 C CA . SER A 1 113 ? 0.974 -12.379 3.479 1.00 97.00 113 SER A CA 1
ATOM 851 C C . SER A 1 113 ? -0.509 -12.083 3.254 1.00 97.00 113 SER A C 1
ATOM 853 O O . SER A 1 113 ? -0.839 -11.281 2.393 1.00 97.00 113 SER A O 1
ATOM 855 N N . GLU A 1 114 ? -1.392 -12.648 4.077 1.00 97.81 114 GLU A N 1
ATOM 856 C CA . GLU A 1 114 ? -2.847 -12.448 3.972 1.00 97.81 114 GLU A CA 1
ATOM 857 C C . GLU A 1 114 ? -3.321 -11.091 4.525 1.00 97.81 114 GLU A C 1
ATOM 859 O O . GLU A 1 114 ? -4.502 -10.762 4.446 1.00 97.81 114 GLU A O 1
ATOM 864 N N . ARG A 1 115 ? -2.422 -10.297 5.125 1.00 98.38 115 ARG A N 1
ATOM 865 C CA . ARG A 1 115 ? -2.741 -8.981 5.704 1.00 98.38 115 ARG A CA 1
ATOM 866 C C . ARG A 1 115 ? -2.434 -7.832 4.748 1.00 98.38 115 ARG A C 1
ATOM 868 O O . ARG A 1 115 ? -2.936 -6.730 4.956 1.00 98.38 115 ARG A O 1
ATOM 875 N N . PHE A 1 116 ? -1.647 -8.068 3.701 1.00 98.19 116 PHE A N 1
ATOM 876 C CA . PHE A 1 116 ? -1.218 -7.025 2.776 1.00 98.19 116 PHE A CA 1
ATOM 877 C C . PHE A 1 116 ? -1.489 -7.401 1.327 1.00 98.19 116 PHE A C 1
ATOM 879 O O . PHE A 1 116 ? -1.212 -8.507 0.878 1.00 98.19 116 PHE A O 1
ATOM 886 N N . VAL A 1 117 ? -1.964 -6.417 0.580 1.00 97.69 117 VAL A N 1
ATOM 887 C CA . VAL A 1 117 ? -2.060 -6.440 -0.871 1.00 97.69 117 VAL A CA 1
ATOM 888 C C . VAL A 1 117 ? -1.113 -5.379 -1.410 1.00 97.69 117 VAL A C 1
ATOM 890 O O . VAL A 1 117 ? -1.065 -4.259 -0.902 1.00 97.69 117 VAL A O 1
ATOM 893 N N . PHE A 1 118 ? -0.356 -5.726 -2.445 1.00 97.31 118 PHE A N 1
ATOM 894 C CA . PHE A 1 118 ? 0.627 -4.832 -3.035 1.00 97.31 118 PHE A CA 1
ATOM 895 C C . PHE A 1 118 ? 0.193 -4.402 -4.429 1.00 97.31 118 PHE A C 1
ATOM 897 O O . PHE A 1 118 ? -0.105 -5.234 -5.289 1.00 97.31 118 PHE A O 1
ATOM 904 N N . PHE A 1 119 ? 0.181 -3.093 -4.654 1.00 96.19 119 PHE A N 1
ATOM 905 C CA . PHE A 1 119 ? 0.091 -2.518 -5.987 1.00 96.19 119 PHE A CA 1
ATOM 906 C C . PHE A 1 119 ? 1.471 -2.058 -6.454 1.00 96.19 119 PHE A C 1
ATOM 908 O O . PHE A 1 119 ? 2.256 -1.524 -5.669 1.00 96.19 119 PHE A O 1
ATOM 915 N N . ALA A 1 120 ? 1.747 -2.272 -7.737 1.00 95.75 120 ALA A N 1
ATOM 916 C CA . ALA A 1 120 ? 2.946 -1.797 -8.402 1.00 95.75 120 ALA A CA 1
ATOM 917 C C . ALA A 1 120 ? 2.775 -0.336 -8.829 1.00 95.75 120 ALA A C 1
ATOM 919 O O . ALA A 1 120 ? 1.695 0.093 -9.241 1.00 95.75 120 ALA A O 1
ATOM 920 N N . SER A 1 121 ? 3.857 0.426 -8.787 1.00 94.00 121 SER A N 1
ATOM 921 C CA . SER A 1 121 ? 3.959 1.685 -9.519 1.00 94.00 121 SER A CA 1
ATOM 922 C C . SER A 1 121 ? 4.638 1.457 -10.856 1.00 94.00 121 SER A C 1
ATOM 924 O O . SER A 1 121 ? 5.465 0.565 -11.012 1.00 94.00 121 SER A O 1
ATO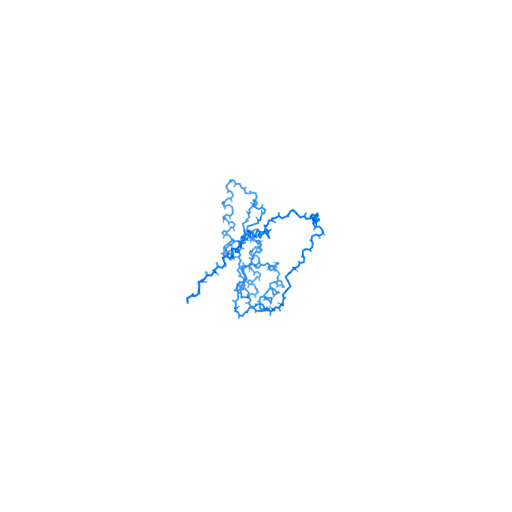M 926 N N . LEU A 1 122 ? 4.294 2.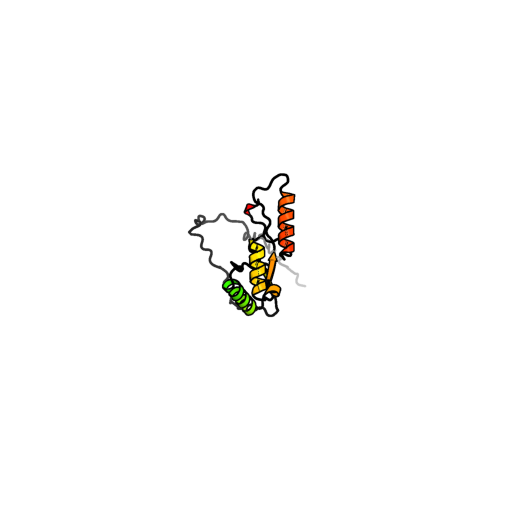287 -11.830 1.00 93.00 122 LEU A N 1
ATOM 927 C CA . LEU A 1 122 ? 4.967 2.274 -13.118 1.00 93.00 122 LEU A CA 1
ATOM 928 C C . LEU A 1 122 ? 6.192 3.185 -13.053 1.00 93.00 122 LEU A C 1
ATOM 930 O O . LEU A 1 122 ? 6.106 4.303 -12.538 1.00 93.00 122 LEU A O 1
ATOM 934 N N . ASP A 1 123 ? 7.316 2.723 -13.596 1.00 90.00 123 ASP A N 1
ATOM 935 C CA . ASP A 1 123 ? 8.471 3.587 -13.836 1.00 90.00 123 ASP A CA 1
ATOM 936 C C . ASP A 1 123 ? 8.215 4.479 -15.060 1.00 90.00 123 ASP A C 1
ATOM 938 O O . ASP A 1 123 ? 8.451 4.113 -16.217 1.00 90.00 123 ASP A O 1
ATOM 942 N N . LEU A 1 124 ? 7.710 5.672 -14.765 1.00 90.81 124 LEU A N 1
ATOM 943 C CA . LEU A 1 124 ? 7.326 6.682 -15.741 1.00 90.81 124 LEU A CA 1
ATOM 944 C C . LEU A 1 124 ? 8.409 7.751 -15.951 1.00 90.81 124 LEU A C 1
ATOM 946 O O . LEU A 1 124 ? 8.129 8.819 -16.499 1.00 90.81 124 LEU A O 1
ATOM 950 N N . GLU A 1 125 ? 9.652 7.487 -15.547 1.00 88.25 125 GLU A N 1
ATOM 951 C CA . GLU A 1 125 ? 10.763 8.380 -15.857 1.00 88.25 125 GLU A CA 1
ATOM 952 C C . GLU A 1 125 ? 11.118 8.319 -17.353 1.00 88.25 125 GLU A C 1
ATOM 954 O O . GLU A 1 125 ? 11.136 7.252 -17.978 1.00 88.25 125 GLU A O 1
ATOM 959 N N . ASN A 1 126 ? 11.427 9.486 -17.933 1.00 89.69 126 ASN A N 1
ATOM 960 C CA . ASN A 1 126 ? 11.930 9.638 -19.305 1.00 89.69 126 ASN A CA 1
ATOM 961 C C . ASN A 1 126 ? 11.075 8.928 -20.378 1.00 89.69 126 ASN A C 1
ATOM 963 O O . ASN A 1 126 ? 11.602 8.271 -21.280 1.00 89.69 126 ASN A O 1
ATOM 967 N N . VAL A 1 127 ? 9.747 9.029 -20.275 1.00 91.88 127 VAL A N 1
ATOM 968 C CA . VAL A 1 127 ? 8.823 8.414 -21.240 1.00 91.88 127 VAL A CA 1
ATOM 969 C C . VAL A 1 127 ? 8.938 9.074 -22.619 1.00 91.88 127 VAL A C 1
ATOM 971 O O . VAL A 1 127 ? 8.887 10.294 -22.755 1.00 91.88 127 VAL A O 1
ATOM 974 N N . GLY A 1 128 ? 9.041 8.244 -23.658 1.00 92.94 128 GLY A N 1
ATOM 975 C CA . GLY A 1 128 ? 9.073 8.641 -25.063 1.00 92.94 128 GLY A CA 1
ATOM 976 C C . GLY A 1 128 ? 8.638 7.500 -25.996 1.00 92.94 128 GLY A C 1
ATOM 977 O O . GLY A 1 128 ? 8.150 6.460 -25.538 1.00 92.94 128 GLY A O 1
ATOM 978 N N . PRO A 1 129 ? 8.791 7.663 -27.323 1.00 95.75 129 PRO A N 1
ATOM 979 C CA . PRO A 1 129 ? 8.472 6.609 -28.282 1.00 95.75 129 PRO A CA 1
ATOM 980 C C . PRO A 1 129 ? 9.194 5.295 -27.944 1.00 95.75 129 PRO A C 1
ATOM 982 O O . PRO A 1 129 ? 10.409 5.268 -27.776 1.00 95.75 129 PRO A O 1
ATOM 985 N N . GLY A 1 130 ? 8.438 4.199 -27.834 1.00 92.56 130 GLY A N 1
ATOM 986 C CA . GLY A 1 130 ? 8.971 2.870 -27.509 1.00 92.56 130 GLY A CA 1
ATOM 987 C C . GLY A 1 130 ? 9.079 2.537 -26.013 1.00 92.56 130 GLY A C 1
ATOM 988 O O . GLY A 1 130 ? 9.293 1.373 -25.684 1.00 92.56 130 GLY A O 1
ATOM 989 N N . SER A 1 131 ? 8.854 3.485 -25.091 1.00 95.12 131 SER A N 1
ATOM 990 C CA . SER A 1 131 ? 8.941 3.218 -23.641 1.00 95.12 131 SER A CA 1
ATOM 991 C C . SER A 1 131 ? 7.921 2.195 -23.127 1.00 95.12 131 SER A C 1
ATOM 993 O O . SER A 1 131 ? 8.167 1.563 -22.103 1.00 95.12 131 SER A O 1
ATOM 995 N N . GLY A 1 132 ? 6.809 1.989 -23.842 1.00 95.56 132 GLY A N 1
ATOM 996 C CA . GLY A 1 132 ? 5.756 1.053 -23.442 1.00 95.56 132 GLY A CA 1
ATOM 997 C C . GLY A 1 132 ? 6.253 -0.379 -23.221 1.00 95.56 132 GLY A C 1
ATOM 998 O O . GLY A 1 132 ? 5.830 -1.012 -22.263 1.00 95.56 132 GLY A O 1
ATOM 999 N N . ALA A 1 133 ? 7.200 -0.866 -24.033 1.00 96.56 133 ALA A N 1
ATOM 1000 C CA . ALA A 1 133 ? 7.748 -2.216 -23.873 1.00 96.56 133 ALA A CA 1
ATOM 1001 C C . ALA A 1 133 ? 8.549 -2.375 -22.567 1.00 96.56 133 ALA A C 1
ATOM 1003 O O . ALA A 1 133 ? 8.419 -3.385 -21.884 1.00 96.56 133 ALA A O 1
ATOM 1004 N N . ARG A 1 134 ? 9.331 -1.354 -22.186 1.00 95.38 134 ARG A N 1
ATOM 1005 C CA . ARG A 1 134 ? 10.082 -1.333 -20.919 1.00 95.38 134 ARG A CA 1
ATOM 1006 C C . ARG A 1 134 ? 9.142 -1.303 -19.711 1.00 95.38 134 ARG A C 1
ATOM 1008 O O . ARG A 1 134 ? 9.345 -2.058 -18.770 1.00 95.38 134 ARG A O 1
ATOM 1015 N N . ILE A 1 135 ? 8.128 -0.437 -19.748 1.00 96.00 135 ILE A N 1
ATOM 1016 C CA . ILE A 1 135 ? 7.153 -0.293 -18.654 1.00 96.00 135 ILE A CA 1
ATOM 1017 C C . ILE A 1 135 ? 6.332 -1.578 -18.496 1.00 96.00 135 ILE A C 1
ATOM 1019 O O . ILE A 1 135 ? 6.115 -2.033 -17.378 1.00 96.00 135 ILE A O 1
ATOM 1023 N N . ALA A 1 136 ? 5.916 -2.191 -19.609 1.00 96.62 136 ALA A N 1
ATOM 1024 C CA . ALA A 1 136 ? 5.213 -3.469 -19.590 1.00 96.62 136 ALA A CA 1
ATOM 1025 C C . ALA A 1 136 ? 6.076 -4.585 -18.981 1.00 96.62 136 ALA A C 1
ATOM 1027 O O . ALA A 1 136 ? 5.592 -5.292 -18.106 1.00 96.62 136 ALA A O 1
ATOM 1028 N N . ALA A 1 137 ? 7.354 -4.690 -19.366 1.00 97.06 137 ALA A N 1
ATOM 1029 C CA . ALA A 1 137 ? 8.267 -5.685 -18.801 1.00 97.06 137 ALA A CA 1
ATOM 1030 C C . ALA A 1 137 ? 8.443 -5.521 -17.279 1.00 97.06 137 ALA A C 1
ATOM 1032 O O . ALA A 1 137 ? 8.349 -6.495 -16.540 1.00 97.06 137 ALA A O 1
ATOM 1033 N N . GLN A 1 138 ? 8.613 -4.286 -16.792 1.00 96.75 138 GLN A N 1
ATOM 1034 C CA . GLN A 1 138 ? 8.671 -4.015 -15.351 1.00 96.75 138 GLN A CA 1
ATOM 1035 C C . GLN A 1 138 ? 7.369 -4.402 -14.634 1.00 96.75 138 GLN A C 1
ATOM 1037 O O . GLN A 1 138 ? 7.409 -5.000 -13.560 1.00 96.75 138 GLN A O 1
ATOM 1042 N N . LEU A 1 139 ? 6.208 -4.088 -15.216 1.00 97.06 139 LEU A N 1
ATOM 1043 C CA . LEU A 1 139 ? 4.924 -4.475 -14.632 1.00 97.06 139 LEU A CA 1
ATOM 1044 C C . LEU A 1 139 ? 4.756 -6.003 -14.594 1.00 97.06 139 LEU A C 1
ATOM 1046 O O . LEU A 1 139 ? 4.242 -6.530 -13.611 1.00 97.06 139 LEU A O 1
ATOM 1050 N N . GLU A 1 140 ? 5.194 -6.718 -15.632 1.00 97.88 140 GLU A N 1
ATOM 1051 C CA . GLU A 1 140 ? 5.188 -8.186 -15.661 1.00 97.88 140 GLU A CA 1
ATOM 1052 C C . GLU A 1 140 ? 6.047 -8.778 -14.534 1.00 97.88 140 GLU A C 1
ATOM 1054 O O . GLU A 1 140 ? 5.591 -9.691 -13.842 1.00 97.88 140 GLU A O 1
ATOM 1059 N N . GLU A 1 141 ? 7.247 -8.238 -14.302 1.00 98.12 141 GLU A N 1
ATOM 1060 C CA . GLU A 1 141 ? 8.118 -8.637 -13.187 1.00 98.12 141 GLU A CA 1
ATOM 1061 C C . GLU A 1 141 ? 7.456 -8.389 -11.822 1.00 98.12 141 GLU A C 1
ATOM 1063 O O . GLU A 1 141 ? 7.480 -9.254 -10.942 1.00 98.12 141 GLU A O 1
ATOM 1068 N N . ASP A 1 142 ? 6.798 -7.244 -11.649 1.00 98.00 142 ASP A N 1
ATOM 1069 C CA . ASP A 1 142 ? 6.122 -6.902 -10.396 1.00 98.00 142 ASP A CA 1
ATOM 1070 C C . ASP A 1 142 ? 4.902 -7.785 -10.123 1.00 98.00 142 ASP A C 1
ATOM 1072 O O . ASP A 1 142 ? 4.675 -8.211 -8.985 1.00 98.00 142 ASP A O 1
ATOM 1076 N N . VAL A 1 143 ? 4.133 -8.117 -11.164 1.00 97.75 143 VAL A N 1
ATOM 1077 C CA . VAL A 1 143 ? 3.025 -9.075 -11.067 1.00 97.75 143 VAL A CA 1
ATOM 1078 C C . VAL A 1 143 ? 3.548 -10.456 -10.671 1.00 97.75 143 VAL A C 1
ATOM 1080 O O . VAL A 1 143 ? 2.975 -11.095 -9.788 1.00 97.75 143 VAL A O 1
ATOM 1083 N N . GLN A 1 144 ? 4.668 -10.901 -11.248 1.00 98.06 144 GLN A N 1
ATOM 1084 C CA . GLN A 1 144 ? 5.310 -12.165 -10.868 1.00 98.06 144 GLN A CA 1
ATOM 1085 C C . GLN A 1 144 ? 5.810 -12.157 -9.416 1.00 98.06 144 GLN A C 1
ATOM 1087 O O . GLN A 1 144 ? 5.715 -13.177 -8.731 1.00 98.06 144 GLN A O 1
ATOM 1092 N N . ALA A 1 145 ? 6.300 -11.019 -8.914 1.00 97.44 145 ALA A N 1
ATOM 1093 C CA . ALA A 1 145 ? 6.699 -10.877 -7.514 1.00 97.44 145 ALA A CA 1
ATOM 1094 C C . ALA A 1 145 ? 5.498 -10.961 -6.549 1.00 97.44 145 ALA A C 1
ATOM 1096 O O . ALA A 1 145 ? 5.631 -11.446 -5.416 1.00 97.44 145 ALA A O 1
ATOM 1097 N N . GLY A 1 146 ? 4.314 -10.544 -7.007 1.00 96.81 146 GLY A N 1
ATOM 1098 C CA . GLY A 1 146 ? 3.052 -10.657 -6.279 1.00 96.81 146 GLY A CA 1
ATOM 1099 C C . GLY A 1 146 ? 2.229 -9.373 -6.211 1.00 96.81 146 GLY A C 1
ATOM 1100 O O . GLY A 1 146 ? 1.307 -9.313 -5.397 1.00 96.81 146 GLY A O 1
ATOM 1101 N N . ALA A 1 147 ? 2.537 -8.348 -7.013 1.00 96.94 147 ALA A N 1
ATOM 1102 C CA . ALA A 1 147 ? 1.609 -7.237 -7.182 1.00 96.94 147 ALA A CA 1
ATOM 1103 C C . ALA A 1 147 ? 0.337 -7.694 -7.903 1.00 96.94 147 ALA A C 1
ATOM 1105 O O . ALA A 1 147 ? 0.378 -8.494 -8.834 1.00 96.94 147 ALA A O 1
ATOM 1106 N N . VAL A 1 148 ? -0.804 -7.145 -7.491 1.00 95.81 148 VAL A N 1
ATOM 1107 C CA . VAL A 1 148 ? -2.124 -7.517 -8.043 1.00 95.81 148 VAL A CA 1
ATOM 1108 C C . VAL A 1 148 ? -2.868 -6.335 -8.666 1.00 95.81 148 VAL A C 1
ATOM 1110 O O . VAL A 1 148 ? -4.042 -6.442 -9.010 1.00 95.81 148 VAL A O 1
ATOM 1113 N N . GLY A 1 149 ? -2.198 -5.194 -8.808 1.00 93.44 149 GLY A N 1
ATOM 1114 C CA . GLY A 1 149 ? -2.770 -3.987 -9.392 1.00 93.44 149 GLY A CA 1
ATOM 1115 C C . GLY A 1 149 ? -1.735 -2.885 -9.573 1.00 93.44 149 GLY A C 1
ATOM 1116 O O . GLY A 1 149 ? -0.581 -3.034 -9.170 1.00 93.44 149 GLY A O 1
ATOM 1117 N N . ILE A 1 150 ? -2.167 -1.780 -10.178 1.00 93.69 150 ILE A N 1
ATOM 1118 C CA . ILE A 1 150 ? -1.373 -0.559 -10.333 1.00 93.69 150 ILE A CA 1
ATOM 1119 C C . ILE A 1 150 ? -1.861 0.457 -9.302 1.00 93.69 150 ILE A C 1
ATOM 1121 O O . ILE A 1 150 ? -3.064 0.677 -9.161 1.00 93.69 150 ILE A O 1
ATOM 1125 N N . GLY A 1 151 ? -0.917 1.036 -8.568 1.00 89.31 151 GLY A N 1
ATOM 1126 C CA . GLY A 1 151 ? -1.178 1.985 -7.496 1.00 89.31 151 GLY A CA 1
ATOM 1127 C C . GLY A 1 151 ? -1.303 3.414 -7.997 1.00 89.31 151 GLY A C 1
ATOM 1128 O O . GLY A 1 151 ? -1.645 3.682 -9.148 1.00 89.31 151 GLY A O 1
ATOM 1129 N N . GLU A 1 152 ? -1.013 4.353 -7.106 1.00 87.00 152 GLU A N 1
ATOM 1130 C CA . GLU A 1 152 ? -1.045 5.772 -7.431 1.00 87.00 152 GLU A CA 1
ATOM 1131 C C . GLU A 1 152 ? -0.108 6.113 -8.599 1.00 87.00 152 GLU A C 1
ATOM 1133 O O . GLU A 1 152 ? 1.095 5.837 -8.561 1.00 87.00 152 GLU A O 1
ATOM 1138 N N . ILE A 1 153 ? -0.654 6.795 -9.607 1.00 87.31 153 ILE A N 1
ATOM 1139 C CA . ILE A 1 153 ? 0.137 7.517 -10.602 1.00 87.31 153 ILE A CA 1
ATOM 1140 C C . ILE A 1 153 ? 0.433 8.899 -10.018 1.00 87.31 153 ILE A C 1
ATOM 1142 O O . ILE A 1 153 ? -0.480 9.647 -9.660 1.00 87.31 153 ILE A O 1
ATOM 1146 N N . GLN A 1 154 ? 1.717 9.223 -9.877 1.00 80.19 154 GLN A N 1
ATOM 1147 C CA . GLN A 1 154 ? 2.149 10.470 -9.252 1.00 80.19 154 GLN A CA 1
ATOM 1148 C C . GLN A 1 154 ? 1.719 11.684 -10.078 1.00 80.19 154 GLN A C 1
ATOM 1150 O O . GLN A 1 154 ? 1.808 11.678 -11.302 1.00 80.19 154 GLN A O 1
ATOM 1155 N N . LYS A 1 155 ? 1.327 12.766 -9.396 1.00 79.94 155 LYS A N 1
ATOM 1156 C CA . LYS A 1 155 ? 0.920 14.033 -10.037 1.00 79.94 155 LYS A CA 1
ATOM 1157 C C . LYS A 1 155 ? 2.023 14.641 -10.910 1.00 79.94 155 LYS A C 1
ATOM 1159 O O . LYS A 1 155 ? 1.736 15.402 -11.818 1.00 79.94 155 LYS A O 1
ATOM 1164 N N . SER A 1 156 ? 3.285 14.310 -10.637 1.00 75.69 156 SER A N 1
ATOM 1165 C CA . SER A 1 156 ? 4.434 14.739 -11.439 1.00 75.69 156 SER A CA 1
ATOM 1166 C C . SER A 1 156 ? 4.472 14.128 -12.843 1.00 75.69 156 SER A C 1
ATOM 1168 O O . SER A 1 156 ? 5.262 14.580 -13.665 1.00 75.69 156 SER A O 1
ATOM 1170 N N . PHE A 1 157 ? 3.652 13.111 -13.123 1.00 72.69 157 PHE A N 1
ATOM 1171 C CA . PHE A 1 157 ? 3.567 12.472 -14.434 1.00 72.69 157 PHE A CA 1
ATOM 1172 C C . PHE A 1 157 ? 2.769 13.288 -15.478 1.00 72.69 157 PHE A C 1
ATOM 1174 O O . PHE A 1 157 ? 2.701 12.883 -16.637 1.00 72.69 157 PHE A O 1
ATOM 1181 N N . GLY A 1 158 ? 2.211 14.449 -15.113 1.00 59.41 158 GLY A N 1
ATOM 1182 C CA . GLY A 1 158 ? 1.554 15.368 -16.051 1.00 59.41 158 GLY A CA 1
ATOM 1183 C C . GLY A 1 158 ? 0.486 16.222 -15.400 1.00 59.41 158 GLY A C 1
ATOM 1184 O O . GLY A 1 158 ? -0.473 15.629 -14.860 1.00 59.41 158 GLY A O 1
#

Secondary structure (DSSP, 8-state):
---------------------TTS-PPPSSPPPPTTT--------S------S-SS-EEEEEE----TTSHHHHHHHHHHHHHHTEEEEEE-S---HHHHHHHHHHHHHTT-GGGEEEPBPP--TT--TTHHHHHHHHHHHHHHHT--SB-PPPGGG-

Foldseek 3Di:
DDDDDDDDDDDPPDPDPPPPVVPDDDDDPDDDDDPVRDDDDDPDDDDDDDDQADPAADEAAEDAQDQLLDLVSLVVVVVSCVSRNHQAYEHQPEDFDPSLLSSCVSCVVVVNNRRYAYAYEFPLPPDDPPCVVVRVVRNVNNVVSPHDHHHDDDPVSD

InterPro domains:
  IPR032466 Metal-dependent hydrolase [SSF51556] (56-153)

Radius of gyration: 30.72 Å; chains: 1; bounding box: 99×63×48 Å